Protein AF-0000000084600751 (afdb_homodimer)

pLDDT: mean 95.69, std 11.72, range [30.36, 98.94]

Organism: NCBI:txid1246626

Structure (mmCIF, N/CA/C/O backbone):
data_AF-0000000084600751-model_v1
#
loop_
_entity.id
_entity.type
_entity.pdbx_description
1 polymer 'YCII-related domain-containing protein'
#
loop_
_atom_site.group_PDB
_atom_site.id
_atom_site.type_symbol
_atom_site.label_atom_id
_atom_site.label_alt_id
_atom_site.label_comp_id
_atom_site.label_asym_id
_atom_site.label_entity_id
_atom_site.label_seq_id
_atom_site.pdbx_PDB_ins_code
_atom_site.Cartn_x
_atom_site.Cartn_y
_atom_site.Cartn_z
_atom_site.occupancy
_atom_site.B_iso_or_equiv
_atom_site.auth_seq_id
_atom_site.auth_comp_id
_atom_site.auth_asym_id
_atom_site.auth_atom_id
_atom_site.pdbx_PDB_model_num
ATOM 1 N N . MET A 1 1 ? -15.406 0.859 -11.008 1 93.75 1 MET A N 1
ATOM 2 C CA . MET A 1 1 ? -14.195 0.162 -10.578 1 93.75 1 MET A CA 1
ATOM 3 C C . MET A 1 1 ? -13.555 0.861 -9.383 1 93.75 1 MET A C 1
ATOM 5 O O . MET A 1 1 ? -13.789 2.051 -9.156 1 93.75 1 MET A O 1
ATOM 9 N N . LYS A 1 2 ? -12.961 -0.03 -8.484 1 97.38 2 LYS A N 1
ATOM 10 C CA . LYS A 1 2 ? -12.336 0.427 -7.25 1 97.38 2 LYS A CA 1
ATOM 11 C C . LYS A 1 2 ? -10.898 -0.071 -7.148 1 97.38 2 LYS A C 1
ATOM 13 O O . LYS A 1 2 ? -10.516 -1.032 -7.82 1 97.38 2 LYS A O 1
ATOM 18 N N . TYR A 1 3 ? -10.148 0.643 -6.336 1 98.56 3 TYR A N 1
ATOM 19 C CA . TYR A 1 3 ? -8.797 0.198 -6.02 1 98.56 3 TYR A CA 1
ATOM 20 C C . TYR A 1 3 ? -8.773 -0.557 -4.695 1 98.56 3 TYR A C 1
ATOM 22 O O . TYR A 1 3 ? -9.414 -0.148 -3.727 1 98.56 3 TYR A O 1
ATOM 30 N N . PHE A 1 4 ? -8.094 -1.642 -4.66 1 98.88 4 PHE A N 1
ATOM 31 C CA . PHE A 1 4 ? -7.855 -2.412 -3.443 1 98.88 4 PHE A CA 1
ATOM 32 C C . PHE A 1 4 ? -6.363 -2.59 -3.193 1 98.88 4 PHE A C 1
ATOM 34 O O . PHE A 1 4 ? -5.641 -3.094 -4.059 1 98.88 4 PHE A O 1
ATOM 41 N N . ALA A 1 5 ? -5.891 -2.121 -2.061 1 98.94 5 ALA A N 1
ATOM 42 C CA . ALA A 1 5 ? -4.527 -2.383 -1.613 1 98.94 5 ALA A CA 1
ATOM 43 C C . ALA A 1 5 ? -4.434 -3.723 -0.889 1 98.94 5 ALA A C 1
ATOM 45 O O . ALA A 1 5 ? -5.098 -3.932 0.129 1 98.94 5 ALA A O 1
ATOM 46 N N . VAL A 1 6 ? -3.592 -4.605 -1.399 1 98.94 6 VAL A N 1
ATOM 47 C CA . VAL A 1 6 ? -3.422 -5.934 -0.819 1 98.94 6 VAL A CA 1
ATOM 48 C C . VAL A 1 6 ? -1.973 -6.125 -0.379 1 98.94 6 VAL A C 1
ATOM 50 O O . VAL A 1 6 ? -1.067 -6.195 -1.214 1 98.94 6 VAL A O 1
ATOM 53 N N . PHE A 1 7 ? -1.812 -6.145 0.915 1 98.81 7 PHE A N 1
ATOM 54 C CA . PHE A 1 7 ? -0.513 -6.453 1.502 1 98.81 7 PHE A CA 1
ATOM 55 C C . PHE A 1 7 ? -0.308 -7.961 1.603 1 98.81 7 PHE A C 1
ATOM 57 O O . PHE A 1 7 ? -1.204 -8.688 2.039 1 98.81 7 PHE A O 1
ATOM 64 N N . LEU A 1 8 ? 0.841 -8.43 1.129 1 98.88 8 LEU A N 1
ATOM 65 C CA . LEU A 1 8 ? 1.193 -9.844 1.198 1 98.88 8 LEU A CA 1
ATOM 66 C C . LEU A 1 8 ? 2.395 -10.062 2.113 1 98.88 8 LEU A C 1
ATOM 68 O O . LEU A 1 8 ? 3.52 -10.227 1.639 1 98.88 8 LEU A O 1
ATOM 72 N N . PRO A 1 9 ? 2.139 -10.133 3.408 1 98.88 9 PRO A N 1
ATOM 73 C CA . PRO A 1 9 ? 3.266 -10.297 4.328 1 98.88 9 PRO A CA 1
ATOM 74 C C . PRO A 1 9 ? 3.941 -11.664 4.199 1 98.88 9 PRO A C 1
ATOM 76 O O . PRO A 1 9 ? 3.281 -12.656 3.877 1 98.88 9 PRO A O 1
ATOM 79 N N . MET A 1 10 ? 5.223 -11.68 4.527 1 98.88 10 MET A N 1
ATOM 80 C CA . MET A 1 10 ? 6.008 -12.914 4.469 1 98.88 10 MET A CA 1
ATOM 81 C C . MET A 1 10 ? 5.562 -13.898 5.543 1 98.88 10 MET A C 1
ATOM 83 O O . MET A 1 10 ? 5.453 -13.531 6.715 1 98.88 10 MET A O 1
ATOM 87 N N . LEU A 1 11 ? 5.242 -15.109 5.137 1 98.88 11 LEU A N 1
ATOM 88 C CA . LEU A 1 11 ? 4.934 -16.188 6.074 1 98.88 11 LEU A CA 1
ATOM 89 C C . LEU A 1 11 ? 6.047 -17.234 6.094 1 98.88 11 LEU A C 1
ATOM 91 O O . LEU A 1 11 ? 6.43 -17.719 7.16 1 98.88 11 LEU A O 1
ATOM 95 N N . ASP A 1 12 ? 6.496 -17.641 4.949 1 98.81 12 ASP A N 1
ATOM 96 C CA . ASP A 1 12 ? 7.488 -18.703 4.773 1 98.81 12 ASP A CA 1
ATOM 97 C C . ASP A 1 12 ? 8.453 -18.359 3.637 1 98.81 12 ASP A C 1
ATOM 99 O O . ASP A 1 12 ? 8.102 -18.5 2.463 1 98.81 12 ASP A O 1
ATOM 103 N N . LYS A 1 13 ? 9.641 -17.984 4.004 1 98.44 13 LYS A N 1
ATOM 104 C CA . LYS A 1 13 ? 10.625 -17.516 3.033 1 98.44 13 LYS A CA 1
ATOM 105 C C . LYS A 1 13 ? 10.961 -18.594 2.014 1 98.44 13 LYS A C 1
ATOM 107 O O . LYS A 1 13 ? 11.109 -18.312 0.824 1 98.44 13 LYS A O 1
ATOM 112 N N . GLU A 1 14 ? 11.125 -19.781 2.471 1 98.69 14 GLU A N 1
ATOM 113 C CA . GLU A 1 14 ? 11.461 -20.891 1.576 1 98.69 14 GLU A CA 1
ATOM 114 C C . GLU A 1 14 ? 10.344 -21.141 0.567 1 98.69 14 GLU A C 1
ATOM 116 O O . GLU A 1 14 ? 10.602 -21.312 -0.625 1 98.69 14 GLU A O 1
ATOM 121 N N . LYS A 1 15 ? 9.133 -21.203 1.011 1 98.88 15 LYS A N 1
ATOM 122 C CA . LYS A 1 15 ? 8 -21.375 0.101 1 98.88 15 LYS A CA 1
ATOM 123 C C . LYS A 1 15 ? 7.887 -20.188 -0.858 1 98.88 15 LYS A C 1
ATOM 125 O O . LYS A 1 15 ? 7.531 -20.359 -2.025 1 98.88 15 LYS A O 1
ATOM 130 N N . SER A 1 16 ? 8.109 -18.969 -0.332 1 98.88 16 SER A N 1
ATOM 131 C CA . SER A 1 16 ? 8.062 -17.797 -1.199 1 98.88 16 SER A CA 1
ATOM 132 C C . SER A 1 16 ? 9.055 -17.922 -2.354 1 98.88 16 SER A C 1
ATOM 134 O O . SER A 1 16 ? 8.734 -17.594 -3.494 1 98.88 16 SER A O 1
ATOM 136 N N . GLN A 1 17 ? 10.219 -18.422 -2.066 1 98.62 17 GLN A N 1
ATOM 137 C CA . GLN A 1 17 ? 11.195 -18.641 -3.125 1 98.62 17 GLN A CA 1
ATOM 138 C C . GLN A 1 17 ? 10.734 -19.734 -4.086 1 98.62 17 GLN A C 1
ATOM 140 O O . GLN A 1 17 ? 10.836 -19.578 -5.305 1 98.62 17 GLN A O 1
ATOM 145 N N . LYS A 1 18 ? 10.242 -20.75 -3.531 1 98.81 18 LYS A N 1
ATOM 146 C CA . LYS A 1 18 ? 9.828 -21.922 -4.309 1 98.81 18 LYS A CA 1
ATOM 147 C C . LYS A 1 18 ? 8.734 -21.562 -5.305 1 98.81 18 LYS A C 1
ATOM 149 O O . LYS A 1 18 ? 8.742 -22.031 -6.445 1 98.81 18 LYS A O 1
ATOM 154 N N . TYR A 1 19 ? 7.781 -20.719 -4.91 1 98.81 19 TYR A N 1
ATOM 155 C CA . TYR A 1 19 ? 6.586 -20.484 -5.715 1 98.81 19 TYR A CA 1
ATOM 156 C C . TYR A 1 19 ? 6.629 -19.094 -6.355 1 98.81 19 TYR A C 1
ATOM 158 O O . TYR A 1 19 ? 5.609 -18.609 -6.84 1 98.81 19 TYR A O 1
ATOM 166 N N . ARG A 1 20 ? 7.754 -18.469 -6.367 1 98.69 20 ARG A N 1
ATOM 167 C CA . ARG A 1 20 ? 7.91 -17.109 -6.871 1 98.69 20 ARG A CA 1
ATOM 168 C C . ARG A 1 20 ? 7.492 -17.016 -8.336 1 98.69 20 ARG A C 1
ATOM 170 O O . ARG A 1 20 ? 6.703 -16.141 -8.703 1 98.69 20 ARG A O 1
ATOM 177 N N . GLU A 1 21 ? 7.984 -17.906 -9.172 1 98.69 21 GLU A N 1
ATOM 178 C CA . GLU A 1 21 ? 7.668 -17.844 -10.594 1 98.69 21 GLU A CA 1
ATOM 179 C C . GLU A 1 21 ? 6.172 -18 -10.836 1 98.69 21 GLU 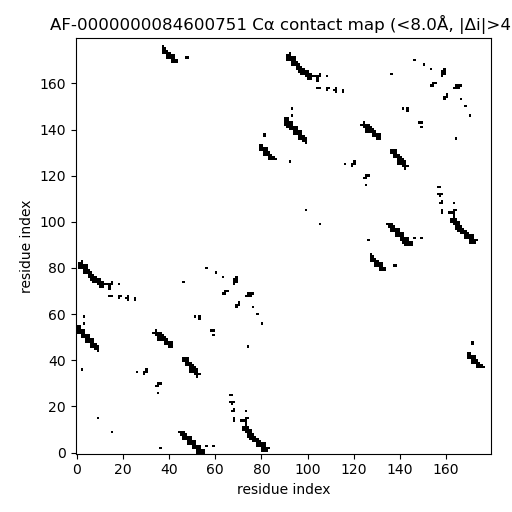A C 1
ATOM 181 O O . GLU A 1 21 ? 5.598 -17.328 -11.688 1 98.69 21 GLU A O 1
ATOM 186 N N . ASN A 1 22 ? 5.516 -18.938 -10.117 1 98.88 22 ASN A N 1
ATOM 187 C CA . ASN A 1 22 ? 4.07 -19.109 -10.219 1 98.88 22 ASN A CA 1
ATOM 188 C C . ASN A 1 22 ? 3.328 -17.828 -9.844 1 98.88 22 ASN A C 1
ATOM 190 O O . ASN A 1 22 ? 2.365 -17.453 -10.508 1 98.88 22 ASN A O 1
ATOM 194 N N . HIS A 1 23 ? 3.77 -17.219 -8.781 1 98.88 23 HIS A N 1
ATOM 195 C CA . HIS A 1 23 ? 3.193 -15.953 -8.328 1 98.88 23 HIS A CA 1
ATOM 196 C C . HIS A 1 23 ? 3.367 -14.867 -9.383 1 98.88 23 HIS A C 1
ATOM 198 O O . HIS A 1 23 ? 2.414 -14.156 -9.711 1 98.88 23 HIS A O 1
ATOM 204 N N . LEU A 1 24 ? 4.535 -14.75 -9.93 1 98.31 24 LEU A N 1
ATOM 205 C CA . LEU A 1 24 ? 4.809 -13.703 -10.906 1 98.31 24 LEU A CA 1
ATOM 206 C C . LEU A 1 24 ? 4 -13.93 -12.18 1 98.31 24 LEU A C 1
ATOM 208 O O . LEU A 1 24 ? 3.488 -12.977 -12.773 1 98.31 24 LEU A O 1
ATOM 212 N N . ASP A 1 25 ? 3.938 -15.195 -12.609 1 98.62 25 ASP A N 1
ATOM 213 C CA . ASP A 1 25 ? 3.115 -15.523 -13.773 1 98.62 25 ASP A CA 1
ATOM 214 C C . ASP A 1 25 ? 1.652 -15.156 -13.531 1 98.62 25 ASP A C 1
ATOM 216 O O . ASP A 1 25 ? 0.982 -14.633 -14.422 1 98.62 25 ASP A O 1
ATOM 220 N N . TYR A 1 26 ? 1.237 -15.484 -12.367 1 98.81 26 TYR A N 1
ATOM 221 C CA . TYR A 1 26 ? -0.129 -15.148 -11.984 1 98.81 26 TYR A CA 1
ATOM 222 C C . TYR A 1 26 ? -0.367 -13.648 -12.062 1 98.81 26 TYR A C 1
ATOM 224 O O . TYR A 1 26 ? -1.34 -13.195 -12.672 1 98.81 26 TYR A O 1
ATOM 232 N N . LEU A 1 27 ? 0.507 -12.812 -11.484 1 98.5 27 LEU A N 1
ATOM 233 C CA . LEU A 1 27 ? 0.374 -11.359 -11.492 1 98.5 27 LEU A CA 1
ATOM 234 C C . LEU A 1 27 ? 0.397 -10.82 -12.922 1 98.5 27 LEU A C 1
ATOM 236 O O . LEU A 1 27 ? -0.366 -9.914 -13.258 1 98.5 27 LEU A O 1
ATOM 240 N N . GLU A 1 28 ? 1.318 -11.398 -13.734 1 97.5 28 GLU A N 1
ATOM 241 C CA . GLU A 1 28 ? 1.396 -10.969 -15.133 1 97.5 28 GLU A CA 1
ATOM 242 C C . GLU A 1 28 ? 0.073 -11.203 -15.852 1 97.5 28 GLU A C 1
ATOM 244 O O . GLU A 1 28 ? -0.397 -10.328 -16.594 1 97.5 28 GLU A O 1
ATOM 249 N N . THR A 1 29 ? -0.5 -12.375 -15.688 1 98.38 29 THR A N 1
ATOM 250 C CA . THR A 1 29 ? -1.782 -12.703 -16.297 1 98.38 29 THR A CA 1
ATOM 251 C C . THR A 1 29 ? -2.861 -11.727 -15.852 1 98.38 29 THR A C 1
ATOM 253 O O . THR A 1 29 ? -3.623 -11.211 -16.672 1 98.38 29 THR A O 1
ATOM 256 N N . LYS A 1 30 ? -2.932 -11.477 -14.531 1 98.31 30 LYS A N 1
ATOM 257 C CA . LYS A 1 30 ? -3.963 -10.594 -14 1 98.31 30 LYS A CA 1
ATOM 258 C C . LYS A 1 30 ? -3.736 -9.156 -14.445 1 98.31 30 LYS A C 1
ATOM 260 O O . LYS A 1 30 ? -4.695 -8.406 -14.648 1 98.31 30 LYS A O 1
ATOM 265 N N . ARG A 1 31 ? -2.477 -8.75 -14.586 1 97.25 31 ARG A N 1
ATOM 266 C CA . ARG A 1 31 ? -2.172 -7.438 -15.148 1 97.25 31 ARG A CA 1
ATOM 267 C C . ARG A 1 31 ? -2.688 -7.316 -16.578 1 97.25 31 ARG A C 1
ATOM 269 O O . ARG A 1 31 ? -3.301 -6.312 -16.938 1 97.25 31 ARG A O 1
ATOM 276 N N . LYS A 1 32 ? -2.449 -8.289 -17.391 1 97.19 32 LYS A N 1
ATOM 277 C CA . LYS A 1 32 ? -2.906 -8.305 -18.781 1 97.19 32 LYS A CA 1
ATOM 278 C C . LYS A 1 32 ? -4.43 -8.25 -18.859 1 97.19 32 LYS A C 1
ATOM 280 O O . LYS A 1 32 ? -4.988 -7.676 -19.797 1 97.19 32 LYS A O 1
ATOM 285 N N . GLU A 1 33 ? -5.062 -8.805 -17.875 1 98.06 33 GLU A N 1
ATOM 286 C CA . GLU A 1 33 ? -6.523 -8.789 -17.812 1 98.06 33 GLU A CA 1
ATOM 287 C C . GLU A 1 33 ? -7.035 -7.438 -17.312 1 98.06 33 GLU A C 1
ATOM 289 O O . GLU A 1 33 ? -8.242 -7.219 -17.234 1 98.06 33 GLU A O 1
ATOM 294 N N . GLY A 1 34 ? -6.145 -6.594 -16.906 1 97.56 34 GLY A N 1
ATOM 295 C CA . GLY A 1 34 ? -6.523 -5.262 -16.453 1 97.56 34 GLY A CA 1
ATOM 296 C C . GLY A 1 34 ? -6.938 -5.227 -15 1 97.56 34 GLY A C 1
ATOM 297 O O . GLY A 1 34 ? -7.566 -4.266 -14.555 1 97.56 34 GLY A O 1
ATOM 298 N N . LYS A 1 35 ? -6.633 -6.234 -14.219 1 98.44 35 LYS A N 1
ATOM 299 C CA . LYS A 1 35 ? -7.113 -6.352 -12.844 1 98.44 35 LYS A CA 1
ATOM 300 C C . LYS A 1 35 ? -6.102 -5.777 -11.859 1 98.44 35 LYS A C 1
ATOM 302 O O . LYS A 1 35 ? -6.426 -5.559 -10.688 1 98.44 35 LYS A O 1
ATOM 307 N N . ILE A 1 36 ? -4.883 -5.566 -12.312 1 98.19 36 ILE A N 1
ATOM 308 C CA . ILE A 1 36 ? -3.844 -5.047 -11.43 1 98.19 36 ILE A CA 1
ATOM 309 C C . ILE A 1 36 ? -3.406 -3.664 -11.898 1 98.19 36 ILE A C 1
ATOM 311 O O . ILE A 1 36 ? -3.051 -3.484 -13.07 1 98.19 36 ILE A O 1
ATOM 315 N N . PHE A 1 37 ? -3.486 -2.752 -10.945 1 97 37 PHE A N 1
ATOM 316 C CA . PHE A 1 37 ? -3.064 -1.381 -11.211 1 97 37 PHE A CA 1
ATOM 317 C C . PHE A 1 37 ? -1.562 -1.229 -11.008 1 97 37 PHE A C 1
ATOM 319 O O . PHE A 1 37 ? -0.857 -0.737 -11.891 1 97 37 PHE A O 1
ATOM 326 N N . LEU A 1 38 ? -1.012 -1.709 -9.906 1 97.56 38 LEU A N 1
ATOM 327 C CA . LEU A 1 38 ? 0.407 -1.699 -9.57 1 97.56 38 LEU A CA 1
ATOM 328 C C . LEU A 1 38 ? 0.762 -2.883 -8.68 1 97.56 38 LEU A C 1
ATOM 330 O O . LEU A 1 38 ? -0.086 -3.381 -7.934 1 97.56 38 LEU A O 1
ATOM 334 N N . ASN A 1 39 ? 1.95 -3.283 -8.742 1 98.5 39 ASN A N 1
ATOM 335 C CA . ASN A 1 39 ? 2.422 -4.32 -7.832 1 98.5 39 ASN A CA 1
ATOM 336 C C . ASN A 1 39 ? 3.939 -4.281 -7.676 1 98.5 39 ASN A C 1
ATOM 338 O O . ASN A 1 39 ? 4.637 -3.684 -8.5 1 98.5 39 ASN A O 1
ATOM 342 N N . GLY A 1 40 ? 4.422 -4.91 -6.605 1 98.5 40 GLY A N 1
ATOM 343 C CA . GLY A 1 40 ? 5.852 -5.016 -6.352 1 98.5 40 GLY A CA 1
ATOM 344 C C . GLY A 1 40 ? 6.176 -5.59 -4.984 1 98.5 40 GLY A C 1
ATOM 345 O O . GLY A 1 40 ? 5.324 -5.602 -4.094 1 98.5 40 GLY A O 1
ATOM 346 N N . LYS A 1 41 ? 7.367 -5.984 -4.832 1 98.62 41 LYS A N 1
ATOM 347 C CA . LYS A 1 41 ? 7.836 -6.496 -3.549 1 98.62 41 LYS A CA 1
ATOM 348 C C . LYS A 1 41 ? 8.438 -5.383 -2.695 1 98.62 41 LYS A C 1
ATOM 350 O O . LYS A 1 41 ? 8.766 -4.312 -3.207 1 98.62 41 LYS A O 1
ATOM 355 N N . PHE A 1 42 ? 8.547 -5.672 -1.353 1 98.69 42 PHE A N 1
ATOM 356 C CA . PHE A 1 42 ? 9.289 -4.797 -0.456 1 98.69 42 PHE A CA 1
ATOM 357 C C . PHE A 1 42 ? 10.758 -5.211 -0.389 1 98.69 42 PHE A C 1
ATOM 359 O O . PHE A 1 42 ? 11.062 -6.395 -0.228 1 98.69 42 PHE A O 1
ATOM 366 N N . SER A 1 43 ? 11.711 -4.293 -0.43 1 98.06 43 SER A N 1
ATOM 367 C CA . SER A 1 43 ? 13.141 -4.566 -0.465 1 98.06 43 SER A CA 1
ATOM 368 C C . SER A 1 43 ? 13.617 -5.18 0.847 1 98.06 43 SER A C 1
ATOM 370 O O . SER A 1 43 ? 14.648 -5.855 0.883 1 98.06 43 SER A O 1
ATOM 372 N N . ASP A 1 44 ? 12.867 -4.984 1.902 1 98.31 44 ASP A N 1
ATOM 373 C CA . ASP A 1 44 ? 13.289 -5.453 3.221 1 98.31 44 ASP A CA 1
ATOM 374 C C . ASP A 1 44 ? 12.82 -6.883 3.473 1 98.31 44 ASP A C 1
ATOM 376 O O . ASP A 1 44 ? 13.039 -7.434 4.555 1 98.31 44 ASP A O 1
ATOM 380 N N . GLY A 1 45 ? 12.164 -7.43 2.578 1 98 45 GLY A N 1
ATOM 381 C CA . GLY A 1 45 ? 11.766 -8.82 2.684 1 98 45 GLY A CA 1
ATOM 382 C C . GLY A 1 45 ? 10.477 -9.016 3.465 1 98 45 GLY A C 1
ATOM 383 O O . GLY A 1 45 ? 10.055 -10.148 3.695 1 98 45 GLY A O 1
ATOM 384 N N . ALA A 1 46 ? 9.812 -7.984 3.828 1 98.44 46 ALA A N 1
ATOM 385 C CA . ALA A 1 46 ? 8.625 -8.07 4.68 1 98.44 46 ALA A CA 1
ATOM 386 C C . ALA A 1 46 ? 7.43 -8.617 3.902 1 98.44 46 ALA A C 1
ATOM 388 O O . ALA A 1 46 ? 6.426 -9.008 4.496 1 98.44 46 ALA A O 1
ATOM 389 N N . GLY A 1 47 ? 7.516 -8.641 2.57 1 98.62 47 GLY A N 1
ATOM 390 C CA . GLY A 1 47 ? 6.422 -9.039 1.697 1 98.62 47 GLY A CA 1
ATOM 391 C C . GLY A 1 47 ? 6.316 -8.18 0.449 1 98.62 47 GLY A C 1
ATOM 392 O O . GLY A 1 47 ? 7.316 -7.938 -0.23 1 98.62 47 GLY A O 1
ATOM 393 N N . GLY A 1 48 ? 5.059 -7.816 0.131 1 98.75 48 GLY A N 1
ATOM 394 C CA . GLY A 1 48 ? 4.797 -6.992 -1.039 1 98.75 48 GLY A CA 1
ATOM 395 C C . GLY A 1 48 ? 3.412 -6.375 -1.039 1 98.75 48 GLY A C 1
ATOM 396 O O . GLY A 1 48 ? 2.643 -6.566 -0.095 1 98.75 48 GLY A O 1
ATOM 397 N N . LEU A 1 49 ? 3.25 -5.59 -2.01 1 98.88 49 LEU A N 1
ATOM 398 C CA . LEU A 1 49 ? 2.01 -4.84 -2.186 1 98.88 49 LEU A CA 1
ATOM 399 C C . LEU A 1 49 ? 1.504 -4.953 -3.619 1 98.88 49 LEU A C 1
ATOM 401 O O . LEU A 1 49 ? 2.273 -4.785 -4.57 1 98.88 49 LEU A O 1
ATOM 405 N N . VAL A 1 50 ? 0.307 -5.348 -3.746 1 98.88 50 VAL A N 1
ATOM 406 C CA . VAL A 1 50 ? -0.405 -5.34 -5.02 1 98.88 50 VAL A CA 1
ATOM 407 C C . VAL A 1 50 ? -1.621 -4.422 -4.926 1 98.88 50 VAL A C 1
ATOM 409 O O . VAL A 1 50 ? -2.418 -4.527 -3.99 1 98.88 50 VAL A O 1
ATOM 412 N N . ILE A 1 51 ? -1.751 -3.49 -5.816 1 98.69 51 ILE A N 1
ATOM 413 C CA . ILE A 1 51 ? -2.957 -2.68 -5.949 1 98.69 51 ILE A CA 1
ATOM 414 C C . ILE A 1 51 ? -3.826 -3.227 -7.082 1 98.69 51 ILE A C 1
ATOM 416 O O . ILE A 1 51 ? -3.451 -3.15 -8.25 1 98.69 51 ILE A O 1
ATOM 420 N N . TYR A 1 52 ? -4.914 -3.732 -6.664 1 98.75 52 TYR A N 1
ATOM 421 C CA . TYR A 1 52 ? -5.863 -4.262 -7.637 1 98.75 52 TYR A CA 1
ATOM 422 C C . TYR A 1 52 ? -6.848 -3.184 -8.086 1 98.75 52 TYR A C 1
ATOM 424 O O . TYR A 1 52 ? -7.113 -2.236 -7.344 1 98.75 52 TYR A O 1
ATOM 432 N N . TYR A 1 53 ? -7.332 -3.314 -9.273 1 98.38 53 TYR A N 1
ATOM 433 C CA . TYR A 1 53 ? -8.367 -2.475 -9.867 1 98.38 53 TYR A CA 1
ATOM 434 C C . TYR A 1 53 ? -9.539 -3.318 -10.352 1 98.38 53 TYR A C 1
ATOM 436 O O . TYR A 1 53 ? -9.539 -3.793 -11.492 1 98.38 53 TYR A O 1
ATOM 444 N N . VAL A 1 54 ? -10.531 -3.547 -9.484 1 98.5 54 VAL A N 1
ATOM 445 C CA . VAL A 1 54 ? -11.68 -4.418 -9.742 1 98.5 54 VAL A CA 1
ATOM 446 C C . VAL A 1 54 ? -12.938 -3.812 -9.133 1 98.5 54 VAL A C 1
ATOM 448 O O . VAL A 1 54 ? -12.883 -2.777 -8.469 1 98.5 54 VAL A O 1
ATOM 451 N N . GLU A 1 55 ? -14.016 -4.449 -9.273 1 98.06 55 GLU A N 1
ATOM 452 C CA . GLU A 1 55 ? -15.297 -3.809 -8.977 1 98.06 55 GLU A CA 1
ATOM 453 C C . GLU A 1 55 ? -15.695 -4.02 -7.516 1 98.06 55 GLU A C 1
ATOM 455 O O . GLU A 1 55 ? -16.297 -3.135 -6.898 1 98.06 55 GLU A O 1
ATOM 460 N N . THR A 1 56 ? -15.383 -5.246 -6.969 1 98.25 56 THR A N 1
ATOM 461 C CA . THR A 1 56 ? -15.953 -5.547 -5.664 1 98.25 56 THR A CA 1
ATOM 462 C C . THR A 1 56 ? -14.914 -6.199 -4.754 1 98.25 56 THR A C 1
ATOM 464 O O . THR A 1 56 ? -13.906 -6.727 -5.234 1 98.25 56 THR A O 1
ATOM 467 N N . ILE A 1 57 ? -15.203 -6.168 -3.467 1 98.38 57 ILE A N 1
ATOM 468 C CA . ILE A 1 57 ? -14.367 -6.824 -2.471 1 98.38 57 ILE A CA 1
ATOM 469 C C . ILE A 1 57 ? -14.383 -8.336 -2.691 1 98.38 57 ILE A C 1
ATOM 471 O O . ILE A 1 57 ? -13.375 -9.016 -2.469 1 98.38 57 ILE A O 1
ATOM 475 N N . GLU A 1 58 ? -15.555 -8.883 -3.117 1 98.62 58 GLU A N 1
ATOM 476 C CA . GLU A 1 58 ? -15.648 -10.312 -3.396 1 98.62 58 GLU A CA 1
ATOM 477 C C . GLU A 1 58 ? -14.703 -10.719 -4.527 1 98.62 58 GLU A C 1
ATOM 479 O O . GLU A 1 58 ? -14.047 -11.758 -4.449 1 98.62 58 GLU A O 1
ATOM 484 N N . GLU A 1 59 ? -14.656 -9.906 -5.535 1 98.75 59 GLU A N 1
ATOM 485 C CA . GLU A 1 59 ? -13.789 -10.203 -6.672 1 98.75 59 GLU A CA 1
ATOM 486 C C . GLU A 1 59 ? -12.32 -10.195 -6.266 1 98.75 59 GLU A C 1
ATOM 488 O O . GLU A 1 59 ? -11.578 -11.125 -6.586 1 98.75 59 GLU A O 1
ATOM 493 N N . VAL A 1 60 ? -11.891 -9.18 -5.559 1 98.88 60 VAL A N 1
ATOM 494 C CA . VAL A 1 60 ? -10.477 -9.109 -5.199 1 98.88 60 VAL A CA 1
ATOM 495 C C . VAL A 1 60 ? -10.133 -10.234 -4.223 1 98.88 60 VAL A C 1
ATOM 497 O O . VAL A 1 60 ? -9.031 -10.789 -4.266 1 98.88 60 VAL A O 1
ATOM 500 N N . THR A 1 61 ? -11.062 -10.523 -3.328 1 98.88 61 THR A N 1
ATOM 501 C CA . THR A 1 61 ? -10.82 -11.617 -2.393 1 98.88 61 THR A CA 1
ATOM 502 C C . THR A 1 61 ? -10.594 -12.922 -3.139 1 98.88 61 THR A C 1
ATOM 504 O O . THR A 1 61 ? -9.672 -13.68 -2.812 1 98.88 61 THR A O 1
ATOM 507 N N . LYS A 1 62 ? -11.406 -13.148 -4.121 1 98.88 62 LYS A N 1
ATOM 508 C CA . LYS A 1 62 ? -11.227 -14.336 -4.949 1 98.88 62 LYS A CA 1
ATOM 509 C C . LYS A 1 62 ? -9.859 -14.328 -5.629 1 98.88 62 LYS A C 1
ATOM 511 O O . LYS A 1 62 ? -9.156 -15.336 -5.621 1 98.88 62 LYS A O 1
ATOM 516 N N . LEU A 1 63 ? -9.508 -13.227 -6.23 1 98.94 63 LEU A N 1
ATOM 517 C CA . LEU A 1 63 ? -8.227 -13.109 -6.918 1 98.94 63 LEU A CA 1
ATOM 518 C C . LEU A 1 63 ? -7.07 -13.383 -5.965 1 98.94 63 LEU A C 1
ATOM 520 O O . LEU A 1 63 ? -6.121 -14.086 -6.316 1 98.94 63 LEU A O 1
ATOM 524 N N . VAL A 1 64 ? -7.125 -12.828 -4.754 1 98.94 64 VAL A N 1
ATOM 525 C CA . VAL A 1 64 ? -6.07 -12.984 -3.762 1 98.94 64 VAL A CA 1
ATOM 526 C C . VAL A 1 64 ? -5.938 -14.453 -3.375 1 98.94 64 VAL A C 1
ATOM 528 O O . VAL A 1 64 ? -4.824 -14.977 -3.271 1 98.94 64 VAL A O 1
ATOM 531 N N . HIS A 1 65 ? -7.09 -15.102 -3.225 1 98.88 65 HIS A N 1
ATOM 532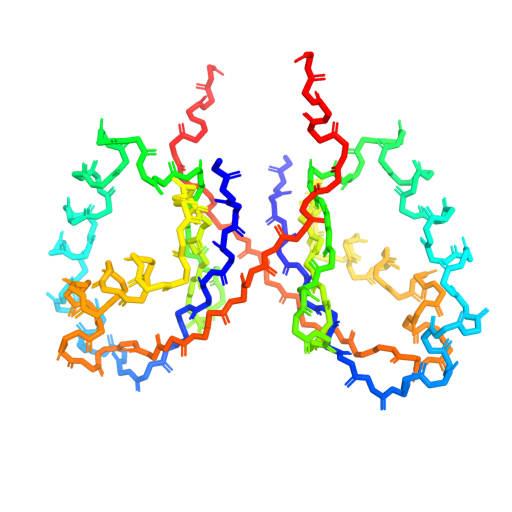 C CA . HIS A 1 65 ? -7.086 -16.5 -2.805 1 98.88 65 HIS A CA 1
ATOM 533 C C . HIS A 1 65 ? -6.574 -17.406 -3.916 1 98.8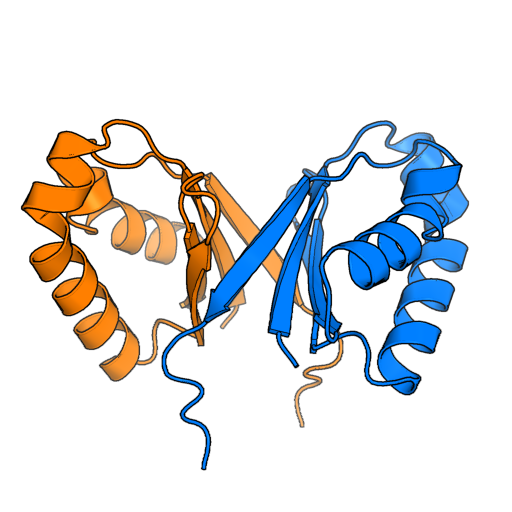8 65 HIS A C 1
ATOM 535 O O . HIS A 1 65 ? -6.211 -18.562 -3.666 1 98.88 65 HIS A O 1
ATOM 541 N N . GLU A 1 66 ? -6.523 -16.906 -5.121 1 98.88 66 GLU A N 1
ATOM 542 C CA . GLU A 1 66 ? -6.039 -17.672 -6.266 1 98.88 66 GLU A CA 1
ATOM 543 C C . GLU A 1 66 ? -4.547 -17.453 -6.484 1 98.88 66 GLU A C 1
ATOM 545 O O . GLU A 1 66 ? -3.926 -18.141 -7.297 1 98.88 66 GLU A O 1
ATOM 550 N N . ASP A 1 67 ? -3.949 -16.547 -5.816 1 98.94 67 ASP A N 1
ATOM 551 C CA . ASP A 1 67 ? -2.514 -16.297 -5.895 1 98.94 67 ASP A CA 1
ATOM 552 C C . ASP A 1 67 ? -1.725 -17.484 -5.348 1 98.94 67 ASP A C 1
ATOM 554 O O . ASP A 1 67 ? -1.919 -17.891 -4.203 1 98.94 67 ASP A O 1
ATOM 558 N N . PRO A 1 68 ? -0.833 -18.016 -6.129 1 98.94 68 PRO A N 1
ATOM 559 C CA . PRO A 1 68 ? -0.038 -19.156 -5.68 1 98.94 68 PRO A CA 1
ATOM 560 C C . PRO A 1 68 ? 0.627 -18.922 -4.324 1 98.94 68 PRO A C 1
ATOM 562 O O . PRO A 1 68 ? 0.756 -19.844 -3.525 1 98.94 68 PRO A O 1
ATOM 565 N N . TYR A 1 69 ? 1.09 -17.703 -3.992 1 98.94 69 TYR A N 1
ATOM 566 C CA . TYR A 1 69 ? 1.67 -17.391 -2.691 1 98.94 69 TYR A CA 1
ATOM 567 C C . TYR A 1 69 ? 0.673 -17.656 -1.57 1 98.94 69 TYR A C 1
ATOM 569 O O . TYR A 1 69 ? 1.043 -18.172 -0.513 1 98.94 69 TYR A O 1
ATOM 577 N N . VAL A 1 70 ? -0.561 -17.266 -1.821 1 98.94 70 VAL A N 1
ATOM 578 C CA . VAL A 1 70 ? -1.593 -17.391 -0.797 1 98.94 70 VAL A CA 1
ATOM 579 C C . VAL A 1 70 ? -2.037 -18.844 -0.693 1 98.94 70 VAL A C 1
ATOM 581 O O . VAL A 1 70 ? -2.152 -19.391 0.408 1 98.94 70 VAL A O 1
ATOM 584 N N . ILE A 1 71 ? -2.25 -19.5 -1.799 1 98.94 71 ILE A N 1
ATOM 585 C CA . ILE A 1 71 ? -2.664 -20.906 -1.856 1 98.94 71 ILE A CA 1
ATOM 586 C C . ILE A 1 71 ? -1.677 -21.766 -1.075 1 98.94 71 ILE A C 1
ATOM 588 O O . ILE A 1 71 ? -2.08 -22.609 -0.274 1 98.94 71 ILE A O 1
ATOM 592 N N . GLU A 1 72 ? -0.374 -21.5 -1.228 1 98.81 72 GLU A N 1
ATOM 593 C CA . GLU A 1 72 ? 0.661 -22.375 -0.68 1 98.81 72 GLU A CA 1
ATOM 594 C C . GLU A 1 72 ? 1.1 -21.906 0.706 1 98.81 72 GLU A C 1
ATOM 596 O O . GLU A 1 72 ? 2.033 -22.469 1.287 1 98.81 72 GLU A O 1
ATOM 601 N N . LYS A 1 73 ? 0.495 -20.859 1.182 1 98.75 73 LYS A N 1
ATOM 602 C CA . LYS A 1 73 ? 0.781 -20.281 2.492 1 98.75 73 LYS A CA 1
ATOM 603 C C . LYS A 1 73 ? 2.219 -19.781 2.566 1 98.75 73 LYS A C 1
ATOM 605 O O . LYS A 1 73 ? 2.873 -19.906 3.604 1 98.75 73 LYS A O 1
ATOM 610 N N . ALA A 1 74 ? 2.746 -19.359 1.436 1 98.94 74 ALA A N 1
ATOM 611 C CA . ALA A 1 74 ? 4.027 -18.656 1.401 1 98.94 74 ALA A CA 1
ATOM 612 C C . ALA A 1 74 ? 3.891 -17.234 1.963 1 98.94 74 ALA A C 1
ATOM 614 O O . ALA A 1 74 ? 4.805 -16.734 2.621 1 98.94 74 ALA A O 1
ATOM 615 N N . ARG A 1 75 ? 2.797 -16.641 1.646 1 98.88 75 ARG A N 1
ATOM 616 C CA . ARG A 1 75 ? 2.461 -15.289 2.094 1 98.88 75 ARG A CA 1
ATOM 617 C C . ARG A 1 75 ? 1.068 -15.25 2.713 1 98.88 75 ARG A C 1
ATOM 619 O O . ARG A 1 75 ? 0.183 -16 2.312 1 98.88 75 ARG A O 1
ATOM 626 N N . GLY A 1 76 ? 0.906 -14.367 3.697 1 98.88 76 GLY A N 1
ATOM 627 C CA . GLY A 1 76 ? -0.429 -13.961 4.113 1 98.88 76 GLY A CA 1
ATOM 628 C C . GLY A 1 76 ? -1.037 -12.898 3.225 1 98.88 76 GLY A C 1
ATOM 629 O O . GLY A 1 76 ? -0.527 -12.625 2.137 1 98.88 76 GLY A O 1
ATOM 630 N N . TYR A 1 77 ? -2.197 -12.352 3.652 1 98.88 77 TYR A N 1
ATOM 631 C CA . TYR A 1 77 ? -2.791 -11.25 2.912 1 98.88 77 TYR A CA 1
ATOM 632 C C . TYR A 1 77 ? -3.633 -10.367 3.828 1 98.88 77 TYR A C 1
ATOM 634 O O . TYR A 1 77 ? -4.191 -10.852 4.816 1 98.88 77 TYR A O 1
ATOM 642 N N . GLU A 1 78 ? -3.639 -9.117 3.557 1 98.81 78 GLU A N 1
ATOM 643 C CA . GLU A 1 78 ? -4.512 -8.094 4.113 1 98.81 78 GLU A CA 1
ATOM 644 C C . GLU A 1 78 ? -5.105 -7.215 3.016 1 98.81 78 GLU A C 1
ATOM 646 O O . GLU A 1 78 ? -4.371 -6.582 2.254 1 98.81 78 GLU A O 1
ATOM 651 N N . ILE A 1 79 ? -6.441 -7.219 2.953 1 98.88 79 ILE A N 1
ATOM 652 C CA . ILE A 1 79 ? -7.117 -6.516 1.868 1 98.88 79 ILE A CA 1
ATOM 653 C C . ILE A 1 79 ? -7.801 -5.262 2.412 1 98.88 79 ILE A C 1
ATOM 655 O O . ILE A 1 79 ? -8.547 -5.328 3.389 1 98.88 79 ILE A O 1
ATOM 659 N N . HIS A 1 80 ? -7.555 -4.137 1.773 1 98.88 80 HIS A N 1
ATOM 660 C CA . HIS A 1 80 ? -8.242 -2.889 2.074 1 98.88 80 HIS A CA 1
ATOM 661 C C . HIS A 1 80 ? -8.75 -2.215 0.802 1 98.88 80 HIS A C 1
ATOM 663 O O . HIS A 1 80 ? -7.984 -2.023 -0.147 1 98.88 80 HIS A O 1
ATOM 669 N N . GLU A 1 81 ? -10.039 -1.909 0.792 1 98.81 81 GLU A N 1
ATOM 670 C CA . GLU A 1 81 ? -10.453 -0.957 -0.234 1 98.81 81 GLU A CA 1
ATOM 671 C C . GLU A 1 81 ? -9.766 0.393 -0.044 1 98.81 81 GLU A C 1
ATOM 673 O O . GLU A 1 81 ? -9.773 0.951 1.056 1 98.81 81 GLU A O 1
ATOM 678 N N . TRP A 1 82 ? -9.164 0.86 -1.071 1 98.69 82 TRP A N 1
ATOM 679 C CA . TRP A 1 82 ? -8.328 2.053 -0.996 1 98.69 82 TRP A CA 1
ATOM 680 C C . TRP A 1 82 ? -8.969 3.215 -1.748 1 98.69 82 TRP A C 1
ATOM 682 O O . TRP A 1 82 ? -9.188 3.135 -2.959 1 98.69 82 TRP A O 1
ATOM 692 N N . GLU A 1 83 ? -9.367 4.277 -1.027 1 98 83 GLU A N 1
ATOM 693 C CA . GLU A 1 83 ? -9.906 5.492 -1.628 1 98 83 GLU A CA 1
ATOM 694 C C . GLU A 1 83 ? -8.789 6.438 -2.062 1 98 83 GLU A C 1
ATOM 696 O O . GLU A 1 83 ? -8.539 7.457 -1.413 1 98 83 GLU A O 1
ATOM 701 N N . MET A 1 84 ? -8.156 6.066 -3.201 1 96.44 84 MET A N 1
ATOM 702 C CA . MET A 1 84 ? -7.039 6.82 -3.756 1 96.44 84 MET A CA 1
ATOM 703 C C . MET A 1 84 ? -7.484 8.211 -4.199 1 96.44 84 MET A C 1
ATOM 705 O O . MET A 1 84 ? -8.547 8.359 -4.809 1 96.44 84 MET A O 1
ATOM 709 N N . VAL A 1 85 ? -6.672 9.18 -3.842 1 91.06 85 VAL A N 1
ATOM 710 C CA . VAL A 1 85 ? -7.027 10.555 -4.18 1 91.06 85 VAL A CA 1
ATOM 711 C C . VAL A 1 85 ? -6.059 11.102 -5.227 1 91.06 85 VAL A C 1
ATOM 713 O O . VAL A 1 85 ? -4.914 10.648 -5.316 1 91.06 85 VAL A O 1
ATOM 716 N N . GLY A 1 86 ? -6.391 12.18 -6.055 1 71.38 86 GLY A N 1
ATOM 717 C CA . GLY A 1 86 ? -5.535 12.914 -6.977 1 71.38 86 GLY A CA 1
ATOM 718 C C . GLY A 1 86 ? -5.516 12.32 -8.375 1 71.38 86 GLY A C 1
ATOM 719 O O . GLY A 1 86 ? -5.086 12.969 -9.328 1 71.38 86 GLY A O 1
ATOM 720 N N . LEU A 1 87 ? -5.559 10.828 -8.484 1 62.47 87 LEU A N 1
ATOM 721 C CA . LEU A 1 87 ? -5.699 10.43 -9.883 1 62.47 87 LEU A CA 1
ATOM 722 C C . LEU A 1 87 ? -6.984 10.992 -10.477 1 62.47 87 LEU A C 1
ATOM 724 O O . LEU A 1 87 ? -8.086 10.609 -10.078 1 62.47 87 LEU A O 1
ATOM 728 N N . GLN A 1 88 ? -7.066 12.203 -10.375 1 43.91 88 GLN A N 1
ATOM 729 C CA . GLN A 1 88 ? -8.266 12.867 -10.867 1 43.91 88 GLN A CA 1
ATOM 730 C C . GLN A 1 88 ? -8.781 12.203 -12.141 1 43.91 88 GLN A C 1
ATOM 732 O O . GLN A 1 88 ? -8.023 11.969 -13.078 1 43.91 88 GLN A O 1
ATOM 737 N N . LYS A 1 89 ? -9.938 11.578 -11.977 1 40.94 89 LYS A N 1
ATOM 738 C CA . LYS A 1 89 ? -10.828 11.109 -13.039 1 40.94 89 LYS A CA 1
ATOM 739 C C . LYS A 1 89 ? -11.023 12.188 -14.102 1 40.94 89 LYS A C 1
ATOM 741 O O . LYS A 1 89 ? -11.367 13.32 -13.781 1 40.94 89 LYS A O 1
ATOM 746 N N . ASP A 1 90 ? -10.148 12.234 -15.156 1 30.47 90 ASP A N 1
ATOM 747 C CA . ASP A 1 90 ? -10.836 12.961 -16.219 1 30.47 90 ASP A CA 1
ATOM 748 C C . ASP A 1 90 ? -12.289 12.516 -16.344 1 30.47 90 ASP A C 1
ATOM 750 O O . ASP A 1 90 ? -12.594 11.328 -16.188 1 30.47 90 ASP A O 1
ATOM 754 N N . MET B 1 1 ? 15.398 8.086 -8.172 1 93.69 1 MET B N 1
ATOM 755 C CA . MET B 1 1 ? 14.219 8.148 -7.312 1 93.69 1 MET B CA 1
ATOM 756 C C . MET B 1 1 ? 13.625 6.758 -7.113 1 93.69 1 MET B C 1
ATOM 758 O O . MET B 1 1 ? 13.852 5.855 -7.918 1 93.69 1 MET B O 1
ATOM 762 N N . LYS B 1 2 ? 13.07 6.582 -5.836 1 97.38 2 LYS B N 1
ATOM 763 C CA . LYS B 1 2 ? 12.484 5.312 -5.418 1 97.38 2 LYS B CA 1
ATOM 764 C C . LYS B 1 2 ? 11.062 5.508 -4.91 1 97.38 2 LYS B C 1
ATOM 766 O O . LYS B 1 2 ? 10.672 6.617 -4.535 1 97.38 2 LYS B O 1
ATOM 771 N N . TYR B 1 3 ? 10.336 4.414 -4.957 1 98.56 3 TYR B N 1
ATOM 772 C CA . TYR B 1 3 ? 9 4.406 -4.359 1 98.56 3 TYR B CA 1
ATOM 773 C C . TYR B 1 3 ? 9.039 3.822 -2.953 1 98.56 3 TYR B C 1
ATOM 775 O O . TYR B 1 3 ? 9.703 2.814 -2.707 1 98.56 3 TYR B O 1
ATOM 783 N N . PHE B 1 4 ? 8.383 4.445 -2.053 1 98.88 4 PHE B N 1
ATOM 784 C CA . PHE B 1 4 ? 8.211 3.953 -0.691 1 98.88 4 PHE B CA 1
ATOM 785 C C . PHE B 1 4 ? 6.727 3.84 -0.343 1 98.88 4 PHE B C 1
ATOM 787 O O . PHE B 1 4 ? 5.984 4.816 -0.449 1 98.88 4 PHE B O 1
ATOM 794 N N . ALA B 1 5 ? 6.289 2.65 0.003 1 98.94 5 ALA B N 1
ATOM 795 C CA . ALA B 1 5 ? 4.945 2.432 0.533 1 98.94 5 ALA B CA 1
ATOM 796 C C . ALA B 1 5 ? 4.902 2.68 2.039 1 98.94 5 ALA B C 1
ATOM 798 O O . ALA B 1 5 ? 5.605 2.016 2.803 1 98.94 5 ALA B O 1
ATOM 799 N N . VAL B 1 6 ? 4.059 3.609 2.455 1 98.94 6 VAL B N 1
ATOM 800 C CA . VAL B 1 6 ? 3.932 3.959 3.867 1 98.94 6 VAL B CA 1
ATOM 801 C C . VAL B 1 6 ? 2.502 3.695 4.34 1 98.94 6 VAL B C 1
ATOM 803 O O . VAL B 1 6 ? 1.566 4.375 3.912 1 98.94 6 VAL B O 1
ATOM 806 N N 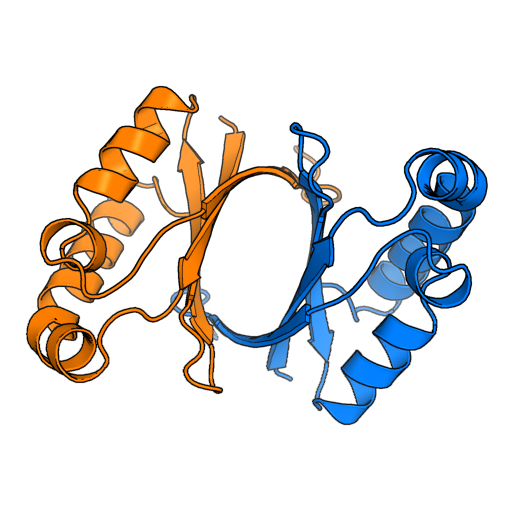. PHE B 1 7 ? 2.391 2.684 5.145 1 98.81 7 PHE B N 1
ATOM 807 C CA . PHE B 1 7 ? 1.122 2.379 5.797 1 98.81 7 PHE B CA 1
ATOM 808 C C . PHE B 1 7 ? 0.946 3.217 7.055 1 98.81 7 PHE B C 1
ATOM 810 O O . PHE B 1 7 ? 1.858 3.307 7.879 1 98.81 7 PHE B O 1
ATOM 817 N N . LEU B 1 8 ? -0.201 3.877 7.172 1 98.88 8 LEU B N 1
ATOM 818 C CA . LEU B 1 8 ? -0.525 4.684 8.344 1 98.88 8 LEU B CA 1
ATOM 819 C C . LEU B 1 8 ? -1.685 4.074 9.125 1 98.88 8 LEU B C 1
ATOM 821 O O . LEU B 1 8 ? -2.822 4.535 9.016 1 98.88 8 LEU B O 1
ATOM 825 N N . PRO B 1 9 ? -1.384 3.105 9.977 1 98.88 9 PRO B N 1
ATOM 826 C CA . PRO B 1 9 ? -2.473 2.457 10.711 1 98.88 9 PRO B CA 1
ATOM 827 C C . PRO B 1 9 ? -3.133 3.383 11.727 1 98.88 9 PRO B C 1
ATOM 829 O O . PRO B 1 9 ? -2.469 4.254 12.297 1 98.88 9 P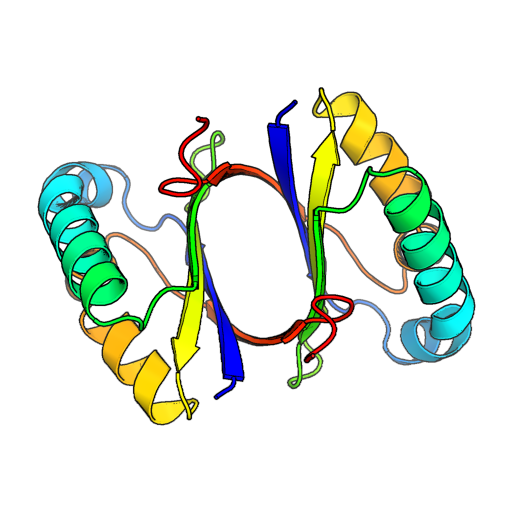RO B O 1
ATOM 832 N N . MET B 1 10 ? -4.398 3.111 11.992 1 98.88 10 MET B N 1
ATOM 833 C CA . MET B 1 10 ? -5.164 3.9 12.953 1 98.88 10 MET B CA 1
ATOM 834 C C . MET B 1 10 ? -4.66 3.662 14.375 1 98.88 10 MET B C 1
ATOM 836 O O . MET B 1 10 ? -4.516 2.516 14.805 1 98.88 10 MET B O 1
ATOM 840 N N . LEU B 1 11 ? -4.34 4.73 15.078 1 98.88 11 LEU B N 1
ATOM 841 C CA . LEU B 1 11 ? -3.975 4.652 16.484 1 98.88 11 LEU B CA 1
ATOM 842 C C . LEU B 1 11 ? -5.07 5.254 17.359 1 98.88 11 LEU B C 1
ATOM 844 O O . LEU B 1 11 ? -5.402 4.699 18.422 1 98.88 11 LEU B O 1
ATOM 848 N N . ASP B 1 12 ? -5.551 6.414 17 1 98.81 12 ASP B N 1
ATOM 849 C CA . ASP B 1 12 ? -6.535 7.176 17.766 1 98.81 12 ASP B CA 1
ATOM 850 C C . ASP B 1 12 ? -7.543 7.852 16.844 1 98.81 12 ASP B C 1
ATOM 852 O O . ASP B 1 12 ? -7.238 8.875 16.219 1 98.81 12 ASP B O 1
ATOM 856 N N . LYS B 1 13 ? -8.734 7.316 16.828 1 98.44 13 LYS B N 1
ATOM 857 C CA . LYS B 1 13 ? -9.758 7.777 15.891 1 98.44 13 LYS B CA 1
ATOM 858 C C . LYS B 1 13 ? -10.109 9.242 16.141 1 98.44 13 LYS B C 1
ATOM 860 O O . LYS B 1 13 ? -10.312 10 15.188 1 98.44 13 LYS B O 1
ATOM 865 N N . GLU B 1 14 ? -10.234 9.602 17.359 1 98.69 14 GLU B N 1
ATOM 866 C CA . GLU B 1 14 ? -10.586 10.977 17.703 1 98.69 14 GLU B CA 1
ATOM 867 C C . GLU B 1 14 ? -9.5 11.945 17.234 1 98.69 14 GLU B C 1
ATOM 869 O O . GLU B 1 14 ? -9.805 12.992 16.656 1 98.69 14 GLU B O 1
ATOM 874 N N . LYS B 1 15 ? -8.266 11.656 17.5 1 98.88 15 LYS B N 1
ATOM 875 C CA . LYS B 1 15 ? -7.172 12.5 17.031 1 98.88 15 LYS B CA 1
ATOM 876 C C . LYS B 1 15 ? -7.113 12.531 15.516 1 98.88 15 LYS B C 1
ATOM 878 O O . LYS B 1 15 ? -6.797 13.562 14.922 1 98.88 15 LYS B O 1
ATOM 883 N N . SER B 1 16 ? -7.348 11.375 14.883 1 98.88 16 SER B N 1
ATOM 884 C CA . SER B 1 16 ? -7.359 11.344 13.422 1 98.88 16 SER B CA 1
ATOM 885 C C . SER B 1 16 ? -8.383 12.312 12.859 1 98.88 16 SER B C 1
ATOM 887 O O . SER B 1 16 ? -8.109 13.016 11.875 1 98.88 16 SER B O 1
ATOM 889 N N . GLN B 1 17 ? -9.531 12.367 13.469 1 98.62 17 GLN B N 1
ATOM 890 C CA . GLN B 1 17 ? -10.539 13.328 13.031 1 98.62 17 GLN B CA 1
ATOM 891 C C . GLN B 1 17 ? -10.094 14.758 13.289 1 98.62 17 GLN B C 1
ATOM 893 O O . GLN B 1 17 ? -10.234 15.625 12.422 1 98.62 17 GLN B O 1
ATOM 898 N N . LYS B 1 18 ? -9.562 14.945 14.414 1 98.81 18 LYS B N 1
ATOM 899 C CA . LYS B 1 18 ? -9.156 16.281 14.852 1 98.81 18 LYS B CA 1
ATOM 900 C C . LYS B 1 18 ? -8.102 16.859 13.914 1 98.81 18 LYS B C 1
ATOM 902 O O . LYS B 1 18 ? -8.141 18.062 13.594 1 98.81 18 LYS B O 1
ATOM 907 N N . TYR B 1 19 ? -7.141 16.062 13.445 1 98.81 19 TYR B N 1
ATOM 908 C CA . TYR B 1 19 ? -5.984 16.578 12.719 1 98.81 19 TYR B CA 1
ATOM 909 C C . TYR B 1 19 ? -6.07 16.234 11.242 1 98.81 19 TYR B C 1
ATOM 911 O O . TYR B 1 19 ? -5.082 16.344 10.508 1 98.81 19 TYR B O 1
ATOM 919 N N . ARG B 1 20 ? -7.219 15.836 10.781 1 98.69 20 ARG B N 1
ATOM 920 C CA . ARG B 1 20 ? -7.418 15.398 9.406 1 98.69 20 ARG B CA 1
ATOM 921 C C . ARG B 1 20 ? -7.055 16.5 8.422 1 98.69 20 ARG B C 1
ATOM 923 O O . ARG B 1 20 ? -6.297 16.281 7.477 1 98.69 20 ARG B O 1
ATOM 930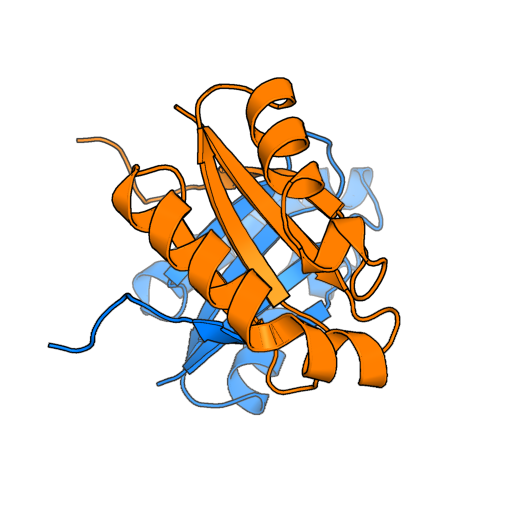 N N . GLU B 1 21 ? -7.559 17.703 8.633 1 98.69 21 GLU B N 1
ATOM 931 C CA . GLU B 1 21 ? -7.297 18.797 7.695 1 98.69 21 GLU B CA 1
ATOM 932 C C . GLU B 1 21 ? -5.805 19.109 7.621 1 98.69 21 GLU B C 1
ATOM 934 O O . GLU B 1 21 ? -5.273 19.359 6.539 1 98.69 21 GLU B O 1
ATOM 939 N N . ASN B 1 22 ? -5.117 19.125 8.773 1 98.88 22 ASN B N 1
ATOM 940 C CA . ASN B 1 22 ? -3.672 19.328 8.797 1 98.88 22 ASN B CA 1
ATOM 941 C C . ASN B 1 22 ? -2.938 18.266 7.988 1 98.88 22 ASN B C 1
ATOM 943 O O . ASN B 1 22 ? -2.006 18.578 7.242 1 98.88 22 ASN B O 1
ATOM 947 N N . HIS B 1 23 ? -3.342 17.047 8.172 1 98.88 23 HIS B N 1
ATOM 948 C CA . HIS B 1 23 ? -2.773 15.93 7.426 1 98.88 23 HIS B CA 1
ATOM 949 C C . HIS B 1 23 ? -3.006 16.094 5.926 1 98.88 23 HIS B C 1
ATOM 951 O O . HIS B 1 23 ? -2.076 15.93 5.129 1 98.88 23 HIS B O 1
ATOM 957 N N . LEU B 1 24 ? -4.199 16.438 5.547 1 98.31 24 LEU B N 1
ATOM 958 C CA . LEU B 1 24 ? -4.527 16.562 4.129 1 98.31 24 LEU B CA 1
ATOM 959 C C . LEU B 1 24 ? -3.762 17.719 3.5 1 98.31 24 LEU B C 1
ATOM 961 O O . LEU B 1 24 ? -3.287 17.609 2.365 1 98.31 24 LEU B O 1
ATOM 965 N N . ASP B 1 25 ? -3.689 18.844 4.234 1 98.62 25 ASP B N 1
ATOM 966 C CA . ASP B 1 25 ? -2.904 19.969 3.748 1 98.62 25 ASP B CA 1
ATOM 967 C C . ASP B 1 25 ? -1.441 19.578 3.557 1 98.62 25 ASP B C 1
ATOM 969 O O . ASP B 1 25 ? -0.812 19.984 2.572 1 98.62 25 ASP B O 1
ATOM 973 N N . TYR B 1 26 ? -0.975 18.859 4.52 1 98.81 26 TYR B N 1
ATOM 974 C CA . TYR B 1 26 ? 0.399 18.375 4.441 1 98.81 26 TYR B CA 1
ATOM 975 C C . TYR B 1 26 ? 0.605 17.531 3.197 1 98.81 26 TYR B C 1
ATOM 977 O O . TYR B 1 26 ? 1.548 17.75 2.432 1 98.81 26 TYR B O 1
ATOM 985 N N . LEU B 1 27 ? -0.267 16.547 2.918 1 98.5 27 LEU B N 1
ATOM 986 C CA . LEU B 1 27 ? -0.162 15.664 1.758 1 98.5 27 LEU B CA 1
ATOM 987 C C . LEU B 1 27 ? -0.248 16.469 0.462 1 98.5 27 LEU B C 1
ATOM 989 O O . LEU B 1 27 ? 0.487 16.188 -0.49 1 98.5 27 LEU B O 1
ATOM 993 N N . GLU B 1 28 ? -1.183 17.438 0.448 1 97.5 28 GLU B N 1
ATOM 994 C CA . GLU B 1 28 ? -1.319 18.281 -0.742 1 97.5 28 GLU B CA 1
ATOM 995 C C . GLU B 1 28 ? -0.019 19.016 -1.051 1 97.5 28 GLU B C 1
ATOM 997 O O . GLU B 1 28 ? 0.409 19.078 -2.205 1 97.5 28 GLU B O 1
ATOM 1002 N N . THR B 1 29 ? 0.589 19.625 -0.037 1 98.38 29 THR B N 1
ATOM 1003 C CA . THR B 1 29 ? 1.854 20.328 -0.199 1 98.38 29 THR B CA 1
ATOM 1004 C C . THR B 1 29 ? 2.932 19.391 -0.74 1 98.38 29 THR B C 1
ATOM 1006 O O . THR B 1 29 ? 3.654 19.75 -1.674 1 98.38 29 THR B O 1
ATOM 1009 N N . LYS B 1 30 ? 3.045 18.203 -0.13 1 98.31 30 LYS B N 1
ATOM 1010 C CA . LYS B 1 30 ? 4.078 17.25 -0.543 1 98.31 30 LYS B CA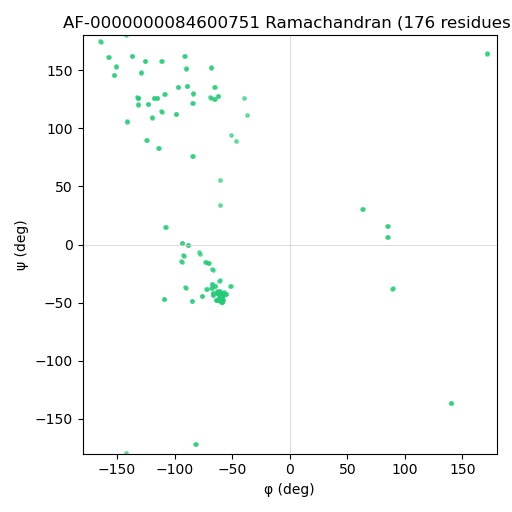 1
ATOM 1011 C C . LYS B 1 30 ? 3.807 16.719 -1.948 1 98.31 30 LYS B C 1
ATOM 1013 O O . LYS B 1 30 ? 4.742 16.438 -2.703 1 98.31 30 LYS B O 1
ATOM 1018 N N . ARG B 1 31 ? 2.529 16.562 -2.303 1 97.25 31 ARG B N 1
ATOM 1019 C CA . ARG B 1 31 ? 2.18 16.203 -3.67 1 97.25 31 ARG B CA 1
ATOM 1020 C C . ARG B 1 31 ? 2.641 17.266 -4.66 1 97.25 31 ARG B C 1
ATOM 1022 O O . ARG B 1 31 ? 3.223 16.953 -5.695 1 97.25 31 ARG B O 1
ATOM 1029 N N . LYS B 1 32 ? 2.385 18.5 -4.395 1 97.12 32 LYS B N 1
ATOM 1030 C CA . LYS B 1 32 ? 2.791 19.609 -5.246 1 97.12 32 LYS B CA 1
ATOM 1031 C C . LYS B 1 32 ? 4.309 19.672 -5.391 1 97.12 32 LYS B C 1
ATOM 1033 O O . LYS B 1 32 ? 4.824 20.062 -6.438 1 97.12 32 LYS B O 1
ATOM 1038 N N . GLU B 1 33 ? 4.996 19.25 -4.383 1 98.06 33 GLU B N 1
ATOM 1039 C CA . GLU B 1 33 ? 6.453 19.203 -4.402 1 98.06 33 GLU B CA 1
ATOM 1040 C C . GLU B 1 33 ? 6.957 18 -5.191 1 98.06 33 GLU B C 1
ATOM 1042 O O . GLU B 1 33 ? 8.164 17.812 -5.359 1 98.06 33 GLU B O 1
ATOM 1047 N N . GLY B 1 34 ? 6.07 17.141 -5.574 1 97.5 34 GLY B N 1
ATOM 1048 C CA . GLY B 1 34 ? 6.441 15.977 -6.359 1 97.5 34 GLY B CA 1
ATOM 1049 C C . GLY B 1 34 ? 6.902 14.805 -5.512 1 97.5 34 GLY B C 1
ATOM 1050 O O . GLY B 1 34 ? 7.531 13.875 -6.02 1 97.5 34 GLY B O 1
ATOM 1051 N N . LYS B 1 35 ? 6.637 14.797 -4.227 1 98.38 35 LYS B N 1
ATOM 1052 C CA . LYS B 1 35 ? 7.172 13.797 -3.314 1 98.38 35 LYS B CA 1
ATOM 1053 C C . LYS B 1 35 ? 6.188 12.641 -3.125 1 98.38 35 LYS B C 1
ATOM 1055 O O . LYS B 1 35 ? 6.547 11.594 -2.592 1 98.38 35 LYS B O 1
ATOM 1060 N N . ILE B 1 36 ? 4.949 12.844 -3.537 1 98.19 36 ILE B N 1
ATOM 1061 C CA . ILE B 1 36 ? 3.934 11.805 -3.365 1 98.19 36 ILE B CA 1
ATOM 1062 C C . ILE B 1 36 ? 3.461 11.32 -4.734 1 98.19 36 ILE B C 1
ATOM 1064 O O . ILE B 1 36 ? 3.059 12.117 -5.582 1 98.19 36 ILE B O 1
ATOM 1068 N N . PHE B 1 37 ? 3.562 10.008 -4.859 1 96.94 37 PHE B N 1
ATOM 1069 C CA . PHE B 1 37 ? 3.107 9.367 -6.086 1 96.94 37 PHE B CA 1
ATOM 1070 C C . PHE B 1 37 ? 1.61 9.086 -6.027 1 96.94 37 PHE B C 1
ATOM 1072 O O . PHE B 1 37 ? 0.867 9.469 -6.934 1 96.94 37 PHE B O 1
ATOM 1079 N N . LEU B 1 38 ? 1.112 8.5 -4.949 1 97.5 38 LEU B N 1
ATOM 1080 C CA . LEU B 1 38 ? -0.294 8.203 -4.699 1 97.5 38 LEU B CA 1
ATOM 1081 C C . LEU B 1 38 ? -0.593 8.219 -3.203 1 97.5 38 LEU B C 1
ATOM 1083 O O . LEU B 1 38 ? 0.291 7.953 -2.387 1 97.5 38 LEU B O 1
ATOM 1087 N N . ASN B 1 39 ? -1.776 8.508 -2.887 1 98.5 39 ASN B N 1
ATOM 1088 C CA . ASN B 1 39 ? -2.197 8.414 -1.492 1 98.5 39 ASN B CA 1
ATOM 1089 C C . ASN B 1 39 ? -3.707 8.242 -1.374 1 98.5 39 ASN B C 1
ATOM 1091 O O . ASN B 1 39 ? -4.445 8.5 -2.326 1 98.5 39 ASN B O 1
ATOM 1095 N N . GLY B 1 40 ? -4.133 7.77 -0.193 1 98.5 40 GLY B N 1
ATOM 1096 C CA . GLY B 1 40 ? -5.551 7.613 0.097 1 98.5 40 GLY B CA 1
ATOM 1097 C C . GLY B 1 40 ? -5.816 6.879 1.398 1 98.5 40 GLY B C 1
ATOM 1098 O O . GLY B 1 40 ? -4.934 6.195 1.923 1 98.5 40 GLY B O 1
ATOM 1099 N N . LYS B 1 41 ? -7 6.992 1.852 1 98.62 41 LYS B N 1
ATOM 1100 C CA . LYS B 1 41 ? -7.414 6.285 3.061 1 98.62 41 LYS B CA 1
ATOM 1101 C C . LYS B 1 41 ? -8.008 4.922 2.721 1 98.62 41 LYS B C 1
ATOM 1103 O O . LYS B 1 41 ? -8.375 4.664 1.573 1 98.62 41 LYS B O 1
ATOM 1108 N N . PHE B 1 42 ? -8.07 4.027 3.766 1 98.69 42 PHE B N 1
ATOM 1109 C CA . PHE B 1 42 ? -8.797 2.77 3.643 1 98.69 42 PHE B CA 1
ATOM 1110 C C . PHE B 1 42 ? -10.258 2.941 4.066 1 98.69 42 PHE B C 1
ATOM 1112 O O . PHE B 1 42 ? -10.539 3.533 5.109 1 98.69 42 PHE B O 1
ATOM 1119 N N . SER B 1 43 ? -11.219 2.402 3.355 1 98.12 43 SER B N 1
ATOM 1120 C CA . SER B 1 43 ? -12.641 2.564 3.604 1 98.12 43 SER B CA 1
ATOM 1121 C C . SER B 1 43 ? -13.055 1.896 4.91 1 98.12 43 SER B C 1
ATOM 1123 O O . SER B 1 43 ? -14.07 2.266 5.512 1 98.12 43 SER B O 1
ATOM 1125 N N . ASP B 1 44 ? -12.273 0.944 5.363 1 98.31 44 ASP B N 1
ATOM 1126 C CA . ASP B 1 44 ? -12.633 0.183 6.555 1 98.31 44 ASP B CA 1
ATOM 1127 C C . ASP B 1 44 ? -12.125 0.87 7.82 1 98.31 44 ASP B C 1
ATOM 1129 O O . ASP B 1 44 ? -12.289 0.347 8.922 1 98.31 44 ASP B O 1
ATOM 1133 N N . GLY B 1 45 ? -11.492 1.921 7.68 1 98 45 GLY B N 1
ATOM 1134 C CA . GLY B 1 45 ? -11.055 2.699 8.828 1 98 45 GLY B CA 1
ATOM 1135 C C . GLY B 1 45 ? -9.742 2.223 9.414 1 98 45 GLY B C 1
ATOM 1136 O O . GLY B 1 45 ? -9.281 2.74 10.438 1 98 45 GLY B O 1
ATOM 1137 N N . ALA B 1 46 ? -9.086 1.307 8.797 1 98.44 46 ALA B N 1
ATOM 1138 C CA . ALA B 1 46 ? -7.867 0.71 9.336 1 98.44 46 ALA B CA 1
ATOM 1139 C C . ALA B 1 46 ? -6.695 1.684 9.258 1 98.44 46 ALA B C 1
ATOM 1141 O O . ALA B 1 46 ? -5.66 1.477 9.898 1 98.44 46 ALA B O 1
ATOM 1142 N N . GLY B 1 47 ? -6.828 2.754 8.469 1 98.62 47 GLY B N 1
ATOM 1143 C CA . GLY B 1 47 ? -5.762 3.711 8.211 1 98.62 47 GLY B CA 1
ATOM 1144 C C . GLY B 1 47 ? -5.715 4.176 6.766 1 98.62 47 GLY B C 1
ATOM 1145 O O . GLY B 1 47 ? -6.742 4.531 6.188 1 98.62 47 GLY B O 1
ATOM 1146 N N . GLY B 1 48 ? -4.473 4.223 6.258 1 98.75 48 GLY B N 1
ATOM 1147 C CA . GLY B 1 48 ? -4.266 4.652 4.887 1 98.75 48 GLY B CA 1
ATOM 1148 C C . GLY B 1 48 ? -2.893 4.297 4.348 1 98.75 48 GLY B C 1
ATOM 1149 O O . GLY B 1 48 ? -2.084 3.688 5.051 1 98.75 48 GLY B O 1
ATOM 1150 N N . LEU B 1 49 ? -2.787 4.574 3.113 1 98.88 49 LEU B N 1
ATOM 1151 C CA . LEU B 1 49 ? -1.569 4.273 2.369 1 98.88 49 LEU B CA 1
ATOM 1152 C C . LEU B 1 49 ? -1.115 5.484 1.56 1 98.88 49 LEU B C 1
ATOM 1154 O O . LEU B 1 49 ? -1.921 6.117 0.872 1 98.88 49 LEU B O 1
ATOM 1158 N N . VAL B 1 50 ? 0.085 5.852 1.76 1 98.88 50 VAL B N 1
ATOM 1159 C CA . VAL B 1 50 ? 0.749 6.867 0.946 1 98.88 50 VAL B CA 1
ATOM 1160 C C . VAL B 1 50 ? 1.95 6.25 0.232 1 98.88 50 VAL B C 1
ATOM 1162 O O . VAL B 1 50 ? 2.785 5.598 0.86 1 98.88 50 VAL B O 1
ATOM 1165 N N . ILE B 1 51 ? 2.033 6.379 -1.06 1 98.69 51 ILE B N 1
ATOM 1166 C CA . ILE B 1 51 ? 3.217 6.008 -1.826 1 98.69 51 ILE B CA 1
ATOM 1167 C C . ILE B 1 51 ? 4.051 7.25 -2.119 1 98.69 51 ILE B C 1
ATOM 1169 O O . ILE B 1 51 ? 3.631 8.125 -2.883 1 98.69 51 ILE B O 1
ATOM 1173 N N . TYR B 1 52 ? 5.172 7.262 -1.508 1 98.69 52 TYR B N 1
ATOM 1174 C CA . TYR B 1 52 ? 6.09 8.375 -1.721 1 98.69 52 TYR B CA 1
ATOM 1175 C C . TYR B 1 52 ? 7.039 8.086 -2.877 1 98.69 52 TYR B C 1
ATOM 1177 O O . TYR B 1 52 ? 7.324 6.922 -3.176 1 98.69 52 TYR B O 1
ATOM 1185 N N . TYR B 1 53 ? 7.469 9.102 -3.525 1 98.38 53 TYR B N 1
ATOM 1186 C CA . TYR B 1 53 ? 8.469 9.07 -4.59 1 98.38 53 TYR B CA 1
ATOM 1187 C C . TYR B 1 53 ? 9.633 9.992 -4.266 1 98.38 53 TYR B C 1
ATOM 1189 O O . TYR B 1 53 ? 9.602 11.188 -4.59 1 98.38 53 TYR B O 1
ATOM 1197 N N . VAL B 1 54 ? 10.672 9.477 -3.588 1 98.5 54 VAL B N 1
ATOM 1198 C CA . VAL B 1 54 ? 11.82 10.234 -3.102 1 98.5 54 VAL B CA 1
ATOM 1199 C C . VAL B 1 54 ? 13.094 9.406 -3.248 1 98.5 54 VAL B C 1
ATOM 1201 O O . VAL B 1 54 ? 13.039 8.242 -3.66 1 98.5 54 VAL B O 1
ATOM 1204 N N . GLU B 1 55 ? 14.18 9.914 -2.861 1 98.06 55 GLU B N 1
ATOM 1205 C CA . GLU B 1 55 ? 15.461 9.312 -3.236 1 98.06 55 GLU B CA 1
ATOM 1206 C C . GLU B 1 55 ? 15.914 8.289 -2.195 1 98.06 55 GLU B C 1
ATOM 1208 O O . GLU B 1 55 ? 16.516 7.273 -2.539 1 98.06 55 GLU B O 1
ATOM 1213 N N . THR B 1 56 ? 15.641 8.594 -0.875 1 98.25 56 THR B N 1
ATOM 1214 C CA . THR B 1 56 ? 16.266 7.762 0.144 1 98.25 56 THR B CA 1
ATOM 1215 C C . THR B 1 56 ? 15.273 7.426 1.254 1 98.25 56 THR B C 1
ATOM 1217 O O . THR B 1 56 ? 14.258 8.109 1.412 1 98.25 56 THR B O 1
ATOM 1220 N N . ILE B 1 57 ? 15.609 6.41 2.012 1 98.38 57 ILE B N 1
ATOM 1221 C CA . ILE B 1 57 ? 14.82 6.012 3.172 1 98.38 57 ILE B CA 1
ATOM 1222 C C . ILE B 1 57 ? 14.859 7.113 4.227 1 98.38 57 ILE B C 1
ATOM 1224 O O . ILE B 1 57 ? 13.875 7.34 4.938 1 98.38 57 ILE B O 1
ATOM 1228 N N . GLU B 1 58 ? 16.016 7.809 4.355 1 98.62 58 GLU B N 1
ATOM 1229 C CA . GLU B 1 58 ? 16.125 8.906 5.309 1 98.62 58 GLU B CA 1
ATOM 1230 C C . GLU B 1 58 ? 15.156 10.031 4.969 1 98.62 58 GLU B C 1
ATOM 1232 O O . GLU B 1 58 ? 14.516 10.594 5.855 1 98.62 58 GLU B O 1
ATOM 1237 N N . GLU B 1 59 ? 15.055 10.336 3.713 1 98.75 59 GLU B N 1
ATOM 1238 C CA . GLU B 1 59 ? 14.156 11.398 3.281 1 98.75 59 GLU B CA 1
ATOM 1239 C C . GLU B 1 59 ? 12.695 11.055 3.574 1 98.75 59 GLU B C 1
ATOM 1241 O O . GLU B 1 59 ? 11.961 11.859 4.141 1 98.75 59 GLU B O 1
ATOM 1246 N N . VAL B 1 60 ? 12.281 9.852 3.225 1 98.88 60 VAL B N 1
ATOM 1247 C CA . VAL B 1 60 ? 10.883 9.508 3.438 1 98.88 60 VAL B CA 1
ATOM 1248 C C . VAL B 1 60 ? 10.594 9.414 4.934 1 98.88 60 VAL B C 1
ATOM 1250 O O . VAL B 1 60 ? 9.5 9.773 5.387 1 98.88 60 VAL B O 1
ATOM 1253 N N . THR B 1 61 ? 11.547 8.898 5.672 1 98.88 61 THR B N 1
ATOM 1254 C CA . THR B 1 61 ? 11.367 8.828 7.117 1 98.88 61 THR B CA 1
ATOM 1255 C C . THR B 1 61 ? 11.133 10.219 7.703 1 98.88 61 THR B C 1
ATOM 1257 O O . THR B 1 61 ? 10.234 10.406 8.531 1 98.88 61 THR B O 1
ATOM 1260 N N . LYS B 1 62 ? 11.922 11.148 7.25 1 98.88 62 LYS B N 1
ATOM 1261 C CA . LYS B 1 62 ? 11.727 12.531 7.688 1 98.88 62 LYS B CA 1
ATOM 1262 C C . LYS B 1 62 ? 10.344 13.039 7.312 1 98.88 62 LYS B C 1
ATOM 1264 O O . LYS B 1 62 ? 9.648 13.641 8.141 1 98.88 62 LYS B O 1
ATOM 1269 N N . LEU B 1 63 ? 9.945 12.82 6.09 1 98.94 63 LEU B N 1
ATOM 1270 C CA . LEU B 1 63 ? 8.641 13.273 5.621 1 98.94 63 LEU B CA 1
ATOM 1271 C C . LEU B 1 63 ? 7.523 12.664 6.461 1 98.94 63 LEU B C 1
ATOM 1273 O O . LEU B 1 63 ? 6.574 13.352 6.84 1 98.94 63 LEU B O 1
ATOM 1277 N N . VAL B 1 64 ? 7.609 11.375 6.766 1 98.94 64 VAL B N 1
ATOM 1278 C CA . VAL B 1 64 ? 6.594 10.672 7.539 1 98.94 64 VAL B CA 1
ATOM 1279 C C . VAL B 1 64 ? 6.504 11.266 8.938 1 98.94 64 VAL B C 1
ATOM 1281 O O . VAL B 1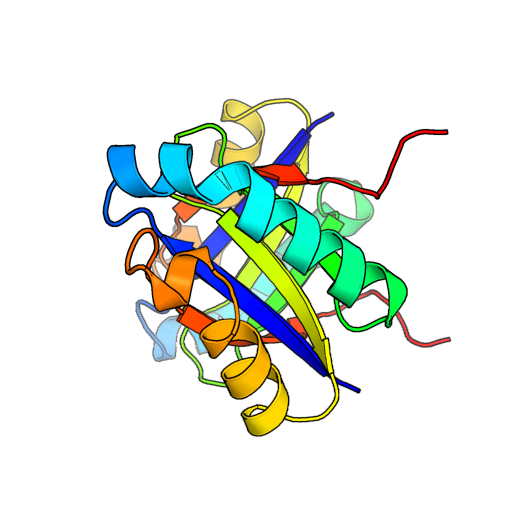 64 ? 5.406 11.484 9.461 1 98.94 64 VAL B O 1
ATOM 1284 N N . HIS B 1 65 ? 7.672 11.555 9.5 1 98.88 65 HIS B N 1
ATOM 1285 C CA . HIS B 1 65 ? 7.707 12.086 10.867 1 98.88 65 HIS B CA 1
ATOM 1286 C C . HIS B 1 65 ? 7.172 13.508 10.922 1 98.88 65 HIS B C 1
ATOM 1288 O O . HIS B 1 65 ? 6.84 14.008 11.992 1 98.88 65 HIS B O 1
ATOM 1294 N N . GLU B 1 66 ? 7.066 14.156 9.773 1 98.88 66 GLU B N 1
ATOM 1295 C CA . GLU B 1 66 ? 6.555 15.523 9.695 1 98.88 66 GLU B CA 1
ATOM 1296 C C . GLU B 1 66 ? 5.051 15.539 9.453 1 98.88 66 GLU B C 1
ATOM 1298 O O . GLU B 1 66 ? 4.414 16.594 9.523 1 98.88 66 GLU B O 1
ATOM 1303 N N . ASP B 1 67 ? 4.465 14.438 9.156 1 98.94 67 ASP B N 1
ATOM 1304 C CA . ASP B 1 67 ? 3.021 14.328 8.977 1 98.94 67 ASP B CA 1
ATOM 1305 C C . ASP B 1 67 ? 2.279 14.609 10.281 1 98.94 67 ASP B C 1
ATOM 1307 O O . ASP B 1 67 ? 2.523 13.953 11.297 1 98.94 67 ASP B O 1
ATOM 1311 N N . PRO B 1 68 ? 1.371 15.523 10.25 1 98.94 68 PRO B N 1
ATOM 1312 C CA . PRO B 1 68 ? 0.615 15.859 11.461 1 98.94 68 PRO B CA 1
ATOM 1313 C C . PRO B 1 68 ? -0.008 14.633 12.125 1 98.94 68 PRO B C 1
ATOM 1315 O O . PRO B 1 68 ? -0.091 14.562 13.352 1 98.94 68 PRO B O 1
ATOM 1318 N N . TYR B 1 69 ? -0.478 13.609 11.383 1 98.94 69 TYR B N 1
ATOM 1319 C CA . TYR B 1 69 ? -1.016 12.383 11.953 1 98.94 69 TYR B CA 1
ATOM 1320 C C . TYR B 1 69 ? 0.025 11.68 12.812 1 98.94 69 TYR B C 1
ATOM 1322 O O . TYR B 1 69 ? -0.299 11.156 13.883 1 98.94 69 TYR B O 1
ATOM 1330 N N . VAL B 1 70 ? 1.235 11.664 12.312 1 98.94 70 VAL B N 1
ATOM 1331 C CA . VAL B 1 70 ? 2.305 10.953 13 1 98.94 70 VAL B CA 1
ATOM 1332 C C . VAL B 1 70 ? 2.779 11.766 14.203 1 98.94 70 VAL B C 1
ATOM 1334 O O . VAL B 1 70 ? 2.941 11.227 15.297 1 98.94 70 VAL B O 1
ATOM 1337 N N . ILE B 1 71 ? 2.957 13.047 14.031 1 98.94 71 ILE B N 1
ATOM 1338 C CA . ILE B 1 71 ? 3.396 13.953 15.086 1 98.94 71 ILE B CA 1
ATOM 1339 C C . ILE B 1 71 ? 2.453 13.844 16.281 1 98.94 71 ILE B C 1
ATOM 1341 O O . ILE B 1 71 ? 2.898 13.742 17.422 1 98.94 71 ILE B O 1
ATOM 1345 N N . GLU B 1 72 ? 1.141 13.781 16.031 1 98.81 72 GLU B N 1
ATOM 1346 C CA . GLU B 1 72 ? 0.141 13.859 17.094 1 98.81 72 GLU B CA 1
ATOM 1347 C C . GLU B 1 72 ? -0.257 12.469 17.578 1 98.81 72 GLU B C 1
ATOM 1349 O O . GLU B 1 72 ? -1.159 12.336 18.406 1 98.81 72 GLU B O 1
ATOM 1354 N N . LYS B 1 73 ? 0.338 11.469 17.016 1 98.75 73 LYS B N 1
ATOM 1355 C CA . LYS B 1 73 ? 0.09 10.078 17.375 1 98.75 73 LYS B CA 1
ATOM 1356 C C . LYS B 1 73 ? -1.353 9.68 17.078 1 98.75 73 LYS B C 1
ATOM 1358 O O . LYS B 1 73 ? -1.968 8.93 17.828 1 98.75 73 LYS B O 1
ATOM 1363 N N . ALA B 1 74 ? -1.916 10.297 16.062 1 98.94 74 ALA B N 1
ATOM 1364 C CA . ALA B 1 74 ? -3.207 9.867 15.531 1 98.94 74 ALA B CA 1
ATOM 1365 C C . ALA B 1 74 ? -3.072 8.562 14.758 1 98.94 74 ALA B C 1
ATOM 1367 O O . ALA B 1 74 ? -3.969 7.715 14.789 1 98.94 74 ALA B O 1
ATOM 1368 N N . ARG B 1 75 ? -2.004 8.461 14.055 1 98.88 75 ARG B N 1
ATOM 1369 C CA . ARG B 1 75 ? -1.67 7.285 13.258 1 98.88 75 ARG B CA 1
ATOM 1370 C C . ARG B 1 75 ? -0.256 6.801 13.562 1 98.88 75 ARG B C 1
ATOM 1372 O O . ARG B 1 75 ? 0.623 7.598 13.891 1 98.88 75 ARG B O 1
ATOM 1379 N N . GLY B 1 76 ? -0.071 5.488 13.445 1 98.88 76 GLY B N 1
ATOM 1380 C CA . GLY B 1 76 ? 1.272 4.941 13.336 1 98.88 76 GLY B CA 1
ATOM 1381 C C . GLY B 1 76 ? 1.826 5 11.93 1 98.88 76 GLY B C 1
ATOM 1382 O O . GLY B 1 76 ? 1.269 5.676 11.062 1 98.88 76 GLY B O 1
ATOM 1383 N N . TYR B 1 77 ? 2.986 4.348 11.727 1 98.88 77 TYR B N 1
ATOM 1384 C CA . TYR B 1 77 ? 3.535 4.262 10.375 1 98.88 77 TYR B CA 1
ATOM 1385 C C . TYR B 1 77 ? 4.395 3.014 10.211 1 98.88 77 TYR B C 1
ATOM 1387 O O . TYR B 1 77 ? 4.996 2.537 11.172 1 98.88 77 TYR B O 1
ATOM 1395 N N . GLU B 1 78 ? 4.363 2.469 9.055 1 98.81 78 GLU B N 1
ATOM 1396 C CA . GLU B 1 78 ? 5.246 1.418 8.555 1 98.81 78 GLU B CA 1
ATOM 1397 C C . GLU B 1 78 ? 5.781 1.762 7.164 1 98.81 78 GLU B C 1
ATOM 1399 O O . GLU B 1 78 ? 5.004 1.968 6.227 1 98.81 78 GLU B O 1
ATOM 1404 N N . ILE B 1 79 ? 7.109 1.828 7.09 1 98.88 79 ILE B N 1
ATOM 1405 C CA . ILE B 1 79 ? 7.73 2.266 5.844 1 98.88 79 ILE B CA 1
ATOM 1406 C C . ILE B 1 79 ? 8.414 1.079 5.164 1 98.88 79 ILE B C 1
ATOM 1408 O O . ILE B 1 79 ? 9.195 0.361 5.789 1 98.88 79 ILE B O 1
ATOM 1412 N N . HIS B 1 80 ? 8.125 0.897 3.887 1 98.88 80 HIS B N 1
ATOM 1413 C CA . HIS B 1 80 ? 8.805 -0.094 3.059 1 98.88 80 HIS B CA 1
ATOM 1414 C C . HIS B 1 80 ? 9.25 0.508 1.729 1 98.88 80 HIS B C 1
ATOM 1416 O O . HIS B 1 80 ? 8.445 1.125 1.025 1 98.88 80 HIS B O 1
ATOM 1422 N N . GLU B 1 81 ? 10.531 0.347 1.44 1 98.81 81 GLU B N 1
ATOM 1423 C CA . GLU B 1 81 ? 10.891 0.581 0.045 1 98.81 81 GLU B CA 1
ATOM 1424 C C . GLU B 1 81 ? 10.188 -0.408 -0.879 1 98.81 81 GLU B C 1
ATOM 1426 O O . GLU B 1 81 ? 10.227 -1.618 -0.647 1 98.81 81 GLU B O 1
ATOM 1431 N N . TRP B 1 82 ? 9.539 0.102 -1.859 1 98.69 82 TRP B N 1
ATOM 1432 C CA . TRP B 1 82 ? 8.688 -0.704 -2.725 1 98.69 82 TRP B CA 1
ATOM 1433 C C . TRP B 1 82 ? 9.273 -0.81 -4.125 1 98.69 82 TRP B C 1
ATOM 1435 O O . TRP B 1 82 ? 9.445 0.2 -4.812 1 98.69 82 TRP B O 1
ATOM 1445 N N . GLU B 1 83 ? 9.672 -2.02 -4.539 1 98 83 GLU B N 1
ATOM 1446 C CA . GLU B 1 83 ? 10.172 -2.279 -5.891 1 98 83 GLU B CA 1
ATOM 1447 C C . GLU B 1 83 ? 9.016 -2.537 -6.859 1 98 83 GLU B C 1
ATOM 1449 O O . GLU B 1 83 ? 8.773 -3.68 -7.254 1 98 83 GLU B O 1
ATOM 1454 N N . MET B 1 84 ? 8.359 -1.425 -7.234 1 96.44 84 MET B N 1
ATOM 1455 C CA . MET B 1 84 ? 7.207 -1.472 -8.125 1 96.44 84 MET B CA 1
ATOM 1456 C C . MET B 1 84 ? 7.609 -1.961 -9.516 1 96.44 84 MET B C 1
ATOM 1458 O O . MET B 1 84 ? 8.648 -1.556 -10.039 1 96.44 84 MET B O 1
ATOM 1462 N N . VAL B 1 85 ? 6.797 -2.855 -10.039 1 90.75 85 VAL B N 1
ATOM 1463 C CA . VAL B 1 85 ? 7.117 -3.424 -11.344 1 90.75 85 VAL B CA 1
ATOM 1464 C C . VAL B 1 85 ? 6.113 -2.928 -12.383 1 90.75 85 VAL B C 1
ATOM 1466 O O . VAL B 1 85 ? 4.977 -2.59 -12.047 1 90.75 85 VAL B O 1
ATOM 1469 N N . GLY B 1 86 ? 6.43 -2.934 -13.75 1 71.38 86 GLY B N 1
ATOM 1470 C CA . GLY B 1 86 ? 5.543 -2.65 -14.875 1 71.38 86 GLY B CA 1
ATOM 1471 C C . GLY B 1 86 ? 5.504 -1.182 -15.25 1 71.38 86 GLY B C 1
ATOM 1472 O O . GLY B 1 86 ? 5.074 -0.827 -16.344 1 71.38 86 GLY B O 1
ATOM 1473 N N . LEU B 1 87 ? 5.535 -0.183 -14.109 1 62 87 LEU B N 1
ATOM 1474 C CA . LEU B 1 87 ? 5.664 1.172 -14.641 1 62 87 LEU B CA 1
ATOM 1475 C C . LEU B 1 87 ? 6.957 1.327 -15.43 1 62 87 LEU B C 1
ATOM 1477 O O . LEU B 1 87 ? 7.355 2.445 -15.758 1 62 87 LEU B O 1
ATOM 1481 N N . GLN B 1 88 ? 7.34 0.393 -16.031 1 44.75 88 GLN B N 1
ATOM 1482 C CA . GLN B 1 88 ? 8.617 0.447 -16.734 1 44.75 88 GLN B CA 1
ATOM 1483 C C . GLN B 1 88 ? 8.812 1.804 -17.406 1 44.75 88 GLN B C 1
ATOM 1485 O O . GLN B 1 88 ? 7.895 2.332 -18.031 1 44.75 88 GLN B O 1
ATOM 1490 N N . LYS B 1 89 ? 10.023 2.35 -17 1 40.19 89 LYS B N 1
ATOM 1491 C CA . LYS B 1 89 ? 10.773 3.531 -17.422 1 40.19 89 LYS B CA 1
ATOM 1492 C C . LYS B 1 89 ? 10.945 3.574 -18.938 1 40.19 89 LYS B C 1
ATOM 1494 O O . LYS B 1 89 ? 11.32 2.576 -19.547 1 40.19 89 LYS B O 1
ATOM 1499 N N . ASP B 1 90 ? 10.047 4.285 -19.656 1 30.36 90 ASP B N 1
ATOM 1500 C CA . ASP B 1 90 ? 10.75 4.621 -20.891 1 30.36 90 ASP B CA 1
ATOM 1501 C C . ASP B 1 90 ? 12.195 5.027 -20.609 1 30.36 90 ASP B C 1
ATOM 1503 O O . ASP B 1 90 ? 12.469 5.699 -19.625 1 30.36 90 ASP B O 1
#

Nearest PDB structures (foldseek):
  3znj-assembly3_9  TM=7.763E-01  e=1.498E-04  Rhodococcus opacus
  4fpi-assembly1_C  TM=7.832E-01  e=1.498E-04  Rhodococcus opacus
  3znj-assembly1_3  TM=7.933E-01  e=4.823E-04  Rhodococcus opacus
  3zo7-assembly1_E  TM=7.803E-01  e=4.535E-04  Rhodococcus opacus
  4fpi-assembly1_E  TM=7.983E-01  e=8.391E-04  Rhodococcus opacus

Radius of gyration: 16.21 Å; Cα contacts (8 Å, |Δi|>4): 355; chains: 2; bounding box: 32×43×39 Å

Foldseek 3Di:
DFKKKKWWFFDAPVVCVVCVVVQVVLVVVCVVVVQWDDWDFDPVRGGIITITDDDDPVVVVVSVCPRPCNVVVRTDMDMDTDPDPDPDDD/DFKKKKWWFFDAPVVCVVCVVVQVVLVVVCVVVVQWDDWDFDPVRRGIITITDDDDPVVVVVSVCPRPCNVVVRTDMDMDTDPDPDVDDD

Solvent-accessible surface area (backbone atoms only — not comparable to full-atom values): 9400 Å² total; per-residue (Å²): 120,38,40,31,43,33,38,29,37,60,63,29,73,68,50,40,62,72,39,40,66,57,30,51,52,49,52,52,53,39,37,76,70,55,40,43,73,43,36,32,40,27,79,85,61,59,26,31,43,36,31,33,37,44,76,47,72,68,56,51,50,52,55,52,58,65,33,49,37,42,65,70,53,11,21,49,75,47,81,36,51,36,55,69,49,82,80,64,77,125,122,40,42,30,43,33,38,30,38,61,65,29,73,68,49,40,63,72,40,38,65,58,32,50,53,49,50,51,55,38,36,76,72,56,38,42,73,44,35,31,41,27,78,83,61,59,28,31,43,36,30,31,37,43,75,46,70,68,56,51,48,52,54,51,58,65,32,48,38,43,66,70,54,11,22,50,76,46,82,35,50,35,56,67,50,85,76,67,77,126

InterPro domains:
  IPR005545 YCII-related [PF03795] (14-82)
  IPR011008 Dimeric alpha-beta barrel [SSF54909] (1-85)

Secondary structure (DSSP, 8-state):
-EEEEEE--BS-HHHHHHTHHHHHHHHHHHHHTT-EEEEEEETTSS-EEEEEEES-HHHHHHHHHHSHHHHTTSB--EEEEEEEESS---/-EEEEEE--BS-HHHHHHTHHHHHHHHHHHHHTT-EEEEEEETTSS-EEEEEEES-HHHHHHHHHHSHHHHTTSB--EEEEEEEES----

Sequence (180 aa):
MKYFAVFLPMLDKEKSQKYRENHLDYLETKRKEGKIFLNGKFSDGAGGLVIYYVETIEEVTKLVHEDPYVIEKARGYEIHEWEMVGLQKDMKYFAVFLPMLDKEKSQKYRENHLDYLETKRKEGKIFLNGKFSDGAGGLVIYYVETIEEVTKLVHEDPYVIEKARGYEIHEWEMVGLQKD